Protein AF-A0A534AAG0-F1 (afdb_monomer_lite)

Sequence (99 aa):
MLVMALVCAAIMFFAASVKRVPEGQAYTYRRMDGHIRTLGAGMHFVLPLIERVAHKIRLLGNVVDVDVAGQDTTLHGQVYYQVLDAARADTIIDEVGML

Radius of gyration: 19.97 Å; chains: 1; bounding box: 43×23×67 Å

Foldseek 3Di:
DVVVVVVVVVVVQQVVQWDADAAQKKWWWAFPVRDIDIHHGGIDGHRVVGIDGPDIDGQADDKDWDWDDDPVDIDIDIDGDGNPDPVVCVVVVVPVVVD

Structure (mmCIF, N/CA/C/O backbone):
data_AF-A0A534AAG0-F1
#
_entry.id   AF-A0A534AAG0-F1
#
loop_
_atom_site.group_PDB
_atom_site.id
_atom_site.type_symbol
_atom_site.label_atom_id
_atom_site.label_alt_id
_atom_site.label_comp_id
_atom_site.label_asym_id
_atom_site.label_entity_id
_atom_site.label_seq_id
_atom_site.pdbx_PDB_ins_code
_atom_site.Cartn_x
_atom_site.Cartn_y
_atom_site.Cartn_z
_atom_site.occupancy
_atom_site.B_iso_or_equiv
_atom_site.auth_seq_id
_atom_site.auth_comp_id
_atom_site.auth_asym_id
_atom_site.auth_atom_id
_atom_site.pdbx_PDB_model_num
ATOM 1 N N . MET A 1 1 ? 15.885 11.297 -33.546 1.00 88.38 1 MET A N 1
ATOM 2 C CA . MET A 1 1 ? 14.997 11.820 -32.480 1.00 88.38 1 MET A CA 1
ATOM 3 C C . MET A 1 1 ? 14.043 10.762 -31.934 1.00 88.38 1 MET A C 1
ATOM 5 O O . MET A 1 1 ? 14.046 10.561 -30.730 1.00 88.38 1 MET A O 1
ATOM 9 N N . LEU A 1 2 ? 13.298 10.036 -3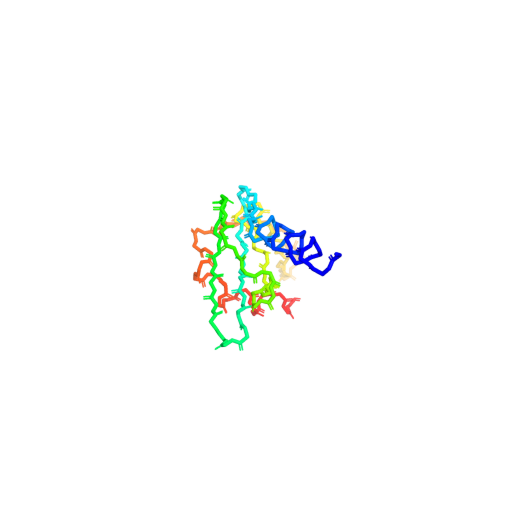2.778 1.00 92.69 2 LEU A N 1
ATOM 10 C CA . LEU A 1 2 ? 12.301 9.045 -32.333 1.00 92.69 2 LEU A CA 1
ATOM 11 C C . LEU A 1 2 ? 12.893 7.889 -31.501 1.00 92.69 2 LEU A C 1
ATOM 13 O O . LEU A 1 2 ? 12.367 7.564 -30.444 1.00 92.69 2 LEU A O 1
ATOM 17 N N . VAL A 1 3 ? 14.044 7.343 -31.912 1.00 94.06 3 VAL A N 1
ATOM 18 C CA . VAL A 1 3 ? 14.756 6.299 -31.145 1.00 94.06 3 VAL A CA 1
ATOM 19 C C . VAL A 1 3 ? 15.185 6.803 -29.762 1.00 94.06 3 VAL A C 1
ATOM 21 O O . VAL A 1 3 ? 14.981 6.117 -28.769 1.00 94.06 3 VAL A O 1
ATOM 24 N N . MET A 1 4 ? 15.713 8.030 -29.681 1.00 93.69 4 MET A N 1
ATOM 25 C CA . MET A 1 4 ? 16.113 8.644 -28.408 1.00 93.69 4 MET A CA 1
ATOM 26 C C . MET A 1 4 ? 14.909 8.815 -27.470 1.00 93.69 4 MET A C 1
ATOM 28 O O . MET A 1 4 ? 14.987 8.476 -26.293 1.00 93.69 4 MET A O 1
ATOM 32 N N . ALA A 1 5 ? 13.776 9.283 -28.004 1.00 93.06 5 ALA A N 1
ATOM 33 C CA . ALA A 1 5 ? 12.539 9.430 -27.241 1.00 93.06 5 ALA A CA 1
ATOM 34 C C . ALA A 1 5 ? 12.026 8.082 -26.706 1.00 93.06 5 ALA A C 1
ATOM 36 O O . ALA A 1 5 ? 11.626 7.997 -25.546 1.00 93.06 5 ALA A O 1
ATOM 37 N N . LEU A 1 6 ? 12.096 7.021 -27.518 1.00 94.00 6 LEU A N 1
ATOM 38 C CA . LEU A 1 6 ? 11.693 5.672 -27.115 1.00 94.00 6 LEU A CA 1
ATOM 39 C C . LEU A 1 6 ? 12.570 5.132 -25.974 1.00 94.00 6 LEU A C 1
ATOM 41 O O . LEU A 1 6 ? 12.054 4.576 -25.006 1.00 94.00 6 LEU A O 1
ATOM 45 N N . VAL A 1 7 ? 13.888 5.340 -26.059 1.00 94.25 7 VAL A N 1
ATOM 46 C CA . VAL A 1 7 ? 14.840 4.924 -25.017 1.00 94.25 7 VAL A CA 1
ATOM 47 C C . VAL A 1 7 ? 14.579 5.670 -23.708 1.00 94.25 7 VAL A C 1
ATOM 49 O O . VAL A 1 7 ? 14.484 5.039 -22.656 1.00 94.25 7 VAL A O 1
ATOM 52 N N . CYS A 1 8 ? 14.390 6.992 -23.754 1.00 93.62 8 CYS A N 1
ATOM 53 C CA . CYS A 1 8 ? 14.050 7.773 -22.562 1.00 93.62 8 CYS A CA 1
ATOM 54 C C . CYS A 1 8 ? 12.733 7.308 -21.924 1.00 93.62 8 CYS A C 1
ATOM 56 O O . CYS A 1 8 ? 12.671 7.149 -20.705 1.00 93.62 8 CYS A O 1
ATOM 58 N N . ALA A 1 9 ? 11.701 7.043 -22.731 1.00 91.06 9 ALA A N 1
ATOM 59 C CA . ALA A 1 9 ? 10.418 6.548 -22.238 1.00 91.06 9 ALA A CA 1
ATOM 60 C C . ALA A 1 9 ? 10.552 5.179 -21.550 1.00 91.06 9 ALA A C 1
ATOM 62 O O . ALA A 1 9 ? 10.004 4.985 -20.466 1.00 91.06 9 ALA A O 1
ATOM 63 N N . ALA A 1 10 ? 11.324 4.253 -22.128 1.00 90.50 10 ALA A N 1
ATOM 64 C CA . ALA A 1 10 ? 11.562 2.934 -21.542 1.00 90.50 10 ALA A CA 1
ATOM 65 C C . ALA A 1 10 ? 12.270 3.021 -20.179 1.00 90.50 10 ALA A C 1
ATOM 67 O O . ALA A 1 10 ? 11.861 2.353 -19.229 1.00 90.50 10 ALA A O 1
ATOM 68 N N . ILE A 1 11 ? 13.284 3.885 -20.052 1.00 91.19 11 ILE A N 1
ATOM 69 C CA . ILE A 1 11 ? 14.000 4.105 -18.784 1.00 91.19 11 ILE A CA 1
ATOM 70 C C . ILE A 1 11 ? 13.056 4.683 -17.727 1.00 91.19 11 ILE A C 1
ATOM 72 O O . ILE A 1 11 ? 13.030 4.208 -16.592 1.00 91.19 11 ILE A O 1
ATOM 76 N N . MET A 1 12 ? 12.252 5.679 -18.100 1.00 89.50 12 MET A N 1
ATOM 77 C CA . MET A 1 12 ? 11.293 6.306 -17.191 1.00 89.50 12 MET A CA 1
ATOM 78 C C . MET A 1 12 ? 10.237 5.301 -16.717 1.00 89.50 12 MET A C 1
ATOM 80 O O . MET A 1 12 ? 9.883 5.279 -15.539 1.00 89.50 12 MET A O 1
ATOM 84 N N . PHE A 1 13 ? 9.793 4.417 -17.612 1.00 88.31 13 PHE A N 1
ATOM 85 C CA . PHE A 1 13 ? 8.865 3.342 -17.289 1.00 88.31 13 PHE A CA 1
ATOM 86 C C . PHE A 1 13 ? 9.456 2.341 -16.294 1.00 88.31 13 PHE A C 1
ATOM 88 O O . PHE A 1 13 ? 8.807 1.975 -15.312 1.00 88.31 13 PHE A O 1
ATOM 95 N N . PHE A 1 14 ? 10.706 1.932 -16.511 1.00 87.44 14 PHE A N 1
ATOM 96 C CA . PHE A 1 14 ? 11.403 1.009 -15.620 1.00 87.44 14 PHE A CA 1
ATOM 97 C C . PHE A 1 14 ? 11.623 1.625 -14.234 1.00 87.44 14 PHE A C 1
ATOM 99 O O . PHE A 1 14 ? 11.352 0.985 -13.220 1.00 87.44 14 PHE A O 1
ATOM 106 N N . ALA A 1 15 ? 12.027 2.897 -14.187 1.00 85.81 15 ALA A N 1
ATOM 107 C CA . ALA A 1 15 ? 12.189 3.641 -12.942 1.00 85.81 15 ALA A CA 1
ATOM 108 C C . ALA A 1 15 ? 10.864 3.780 -12.173 1.00 85.81 15 ALA A C 1
ATOM 110 O O . ALA A 1 15 ? 10.836 3.600 -10.959 1.00 85.81 15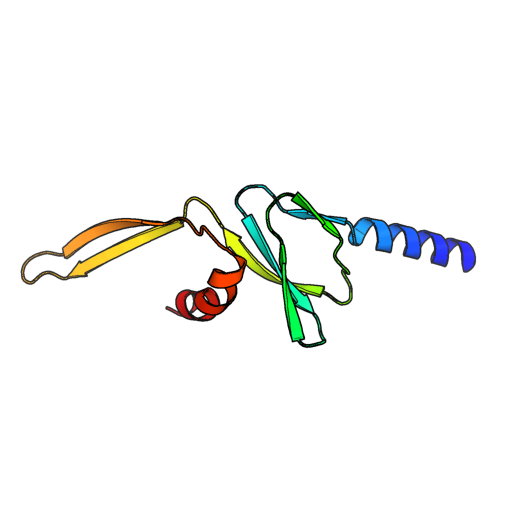 ALA A O 1
ATOM 111 N N . ALA A 1 16 ? 9.754 4.037 -12.871 1.00 84.00 16 ALA A N 1
ATOM 112 C CA . ALA A 1 16 ? 8.425 4.134 -12.267 1.00 84.00 16 ALA A CA 1
ATOM 113 C C . ALA A 1 16 ? 7.856 2.780 -11.803 1.00 84.00 16 ALA A C 1
ATOM 115 O O . ALA A 1 16 ? 6.936 2.754 -10.984 1.00 84.00 16 ALA A O 1
ATOM 116 N N . SER A 1 17 ? 8.387 1.667 -12.316 1.00 86.62 17 SER A N 1
ATOM 117 C CA . SER A 1 17 ? 7.923 0.323 -11.959 1.00 86.62 17 SER A CA 1
ATOM 118 C C . SER A 1 17 ? 8.472 -0.162 -10.617 1.00 86.62 17 SER A C 1
ATOM 120 O O . SER A 1 17 ? 7.883 -1.021 -9.962 1.00 86.62 17 SER A O 1
ATOM 122 N N . VAL A 1 18 ? 9.587 0.405 -10.159 1.00 87.12 18 VAL A N 1
ATOM 123 C CA . VAL A 1 18 ? 10.148 0.090 -8.845 1.00 87.12 18 VAL A CA 1
ATOM 124 C C . VAL A 1 18 ? 9.484 0.980 -7.798 1.00 87.12 18 VAL A C 1
ATOM 126 O O . VAL A 1 18 ? 9.744 2.179 -7.714 1.00 87.12 18 VAL A O 1
ATOM 129 N N . LYS A 1 19 ? 8.627 0.389 -6.962 1.00 84.00 19 LYS A N 1
ATOM 130 C CA . LYS A 1 19 ? 7.972 1.074 -5.843 1.00 84.00 19 LYS A CA 1
ATOM 131 C C . LYS A 1 19 ? 8.513 0.571 -4.519 1.00 84.00 19 LYS A C 1
ATOM 133 O O . LYS A 1 19 ? 8.526 -0.623 -4.234 1.00 84.00 19 LYS A O 1
ATOM 138 N N . ARG A 1 20 ? 8.894 1.515 -3.664 1.00 85.25 20 ARG A N 1
ATOM 139 C CA . ARG A 1 20 ? 9.248 1.239 -2.274 1.00 85.25 20 ARG A CA 1
ATOM 140 C C . ARG A 1 20 ? 8.022 1.425 -1.385 1.00 85.25 20 ARG A C 1
ATOM 142 O O . ARG A 1 20 ? 7.435 2.506 -1.372 1.00 85.25 20 ARG A O 1
ATOM 149 N N . VAL A 1 21 ? 7.653 0.381 -0.652 1.00 84.00 21 VAL A N 1
ATOM 150 C CA . VAL A 1 21 ? 6.627 0.423 0.394 1.00 84.00 21 VAL A CA 1
ATOM 151 C C . VAL A 1 21 ? 7.339 0.587 1.742 1.00 84.00 21 VAL A C 1
ATOM 153 O O . VAL A 1 21 ? 8.224 -0.216 2.053 1.00 84.00 21 VAL A O 1
ATOM 156 N N . PRO A 1 22 ? 7.025 1.639 2.518 1.00 82.62 22 PRO A N 1
ATOM 157 C CA . PRO A 1 22 ? 7.655 1.872 3.812 1.00 82.62 22 PRO A CA 1
ATOM 158 C C . PRO A 1 22 ? 7.277 0.792 4.834 1.00 82.62 22 PRO A C 1
ATOM 160 O O . PRO A 1 22 ? 6.199 0.200 4.768 1.00 82.62 22 PRO A O 1
ATOM 163 N N . GLU A 1 23 ? 8.172 0.552 5.792 1.00 77.75 23 GLU A N 1
ATOM 164 C CA . GLU A 1 23 ? 7.929 -0.385 6.891 1.00 77.75 23 GLU A CA 1
ATOM 165 C C . GLU A 1 23 ? 6.732 0.053 7.746 1.00 77.75 23 GLU A C 1
ATOM 167 O O . GLU A 1 23 ? 6.512 1.240 7.982 1.00 77.75 23 GLU A O 1
ATOM 172 N N . GLY A 1 24 ? 5.911 -0.918 8.156 1.00 76.62 24 GLY A N 1
ATOM 173 C CA . GLY A 1 24 ? 4.676 -0.673 8.903 1.00 76.62 24 GLY A CA 1
ATOM 174 C C . GLY A 1 24 ? 3.480 -0.196 8.071 1.00 76.62 24 GLY A C 1
ATOM 175 O O . GLY A 1 24 ? 2.441 0.144 8.638 1.00 76.62 24 GLY A O 1
ATOM 176 N N . GLN A 1 25 ? 3.585 -0.197 6.739 1.00 78.56 25 GLN A N 1
ATOM 177 C CA . GLN A 1 25 ? 2.461 0.015 5.826 1.00 78.56 25 GLN A CA 1
ATOM 178 C C . GLN A 1 25 ? 2.348 -1.139 4.826 1.00 78.56 25 GLN A C 1
ATOM 180 O O . GLN A 1 25 ? 3.346 -1.736 4.426 1.00 78.56 25 GLN A O 1
ATOM 185 N N . ALA A 1 26 ? 1.122 -1.431 4.405 1.00 82.62 26 ALA A N 1
ATOM 186 C CA . ALA A 1 26 ? 0.816 -2.352 3.323 1.00 82.62 26 ALA A CA 1
ATOM 187 C C . ALA A 1 26 ? -0.016 -1.623 2.267 1.00 82.62 26 ALA A C 1
ATOM 189 O O . ALA A 1 26 ? -0.977 -0.926 2.597 1.00 82.62 26 ALA A O 1
ATOM 190 N N . TYR A 1 27 ? 0.378 -1.733 1.000 1.00 83.69 27 TYR A N 1
ATOM 191 C CA . TYR A 1 27 ? -0.323 -1.103 -0.117 1.00 83.69 27 TYR A CA 1
ATOM 192 C C . TYR A 1 27 ? -1.036 -2.166 -0.931 1.00 83.69 27 TYR A C 1
ATOM 194 O O . TYR A 1 27 ? -0.410 -3.083 -1.461 1.00 83.69 27 TYR A O 1
ATOM 202 N N . THR A 1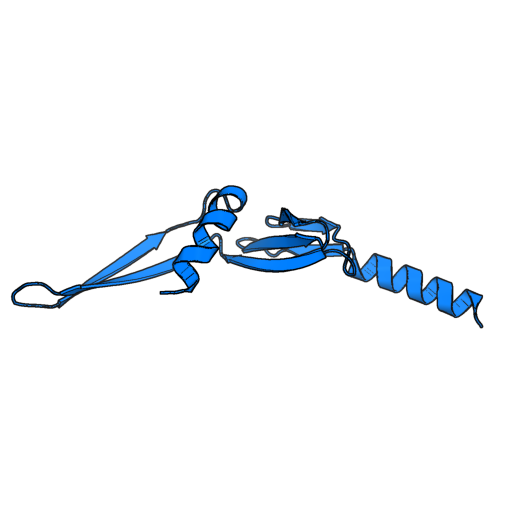 28 ? -2.338 -2.000 -1.079 1.00 82.50 28 THR A N 1
ATOM 203 C CA . THR A 1 28 ? -3.148 -2.830 -1.955 1.00 82.50 28 THR A CA 1
ATOM 204 C C . THR A 1 28 ? -3.153 -2.211 -3.340 1.00 82.50 28 THR A C 1
ATOM 206 O O . THR A 1 28 ? -3.513 -1.046 -3.518 1.00 82.50 28 THR A O 1
ATOM 209 N N . TYR A 1 29 ? -2.756 -2.993 -4.337 1.00 83.81 29 TYR A N 1
ATOM 210 C CA . TYR A 1 29 ? -2.845 -2.621 -5.740 1.00 83.81 29 TYR A CA 1
ATOM 211 C C . TYR A 1 29 ? -3.954 -3.422 -6.413 1.00 83.81 29 TYR A C 1
ATOM 213 O O . TYR A 1 29 ? -4.012 -4.646 -6.292 1.00 83.81 29 TYR A O 1
ATOM 221 N N . ARG A 1 30 ? -4.807 -2.721 -7.159 1.00 83.50 30 ARG A N 1
ATOM 222 C CA . ARG A 1 30 ? -5.853 -3.306 -7.998 1.00 83.50 30 ARG A CA 1
ATOM 223 C C . ARG A 1 30 ? -5.480 -3.126 -9.464 1.00 83.50 30 ARG A C 1
ATOM 225 O O . ARG A 1 30 ? -5.143 -2.020 -9.900 1.00 83.50 30 ARG A O 1
ATOM 232 N N . ARG A 1 31 ? -5.533 -4.218 -10.218 1.00 85.44 31 ARG A N 1
ATOM 233 C CA . ARG A 1 31 ? -5.368 -4.234 -11.674 1.00 85.44 31 ARG A CA 1
ATOM 234 C C . ARG A 1 31 ? -6.696 -3.980 -12.376 1.00 85.44 31 ARG A C 1
ATOM 236 O O . ARG A 1 31 ? -7.763 -4.232 -11.821 1.00 85.44 31 ARG A O 1
ATOM 243 N N . MET A 1 32 ? -6.625 -3.516 -13.623 1.00 77.50 32 MET A N 1
ATOM 244 C CA . MET A 1 32 ? -7.812 -3.368 -14.478 1.00 77.50 32 MET A CA 1
ATOM 245 C C . MET A 1 32 ? -8.519 -4.702 -14.778 1.00 77.50 32 MET A C 1
ATOM 247 O O . MET A 1 32 ? -9.710 -4.687 -15.061 1.00 77.50 32 MET A O 1
ATOM 251 N N . ASP A 1 33 ? -7.820 -5.839 -14.680 1.00 76.75 33 ASP A N 1
ATOM 252 C CA . ASP A 1 33 ? -8.401 -7.186 -14.822 1.00 76.75 33 ASP A CA 1
ATOM 253 C C . ASP A 1 33 ? -9.167 -7.666 -13.567 1.00 76.75 33 ASP A C 1
ATOM 255 O O . ASP A 1 33 ? -9.678 -8.782 -13.545 1.00 76.75 33 ASP A O 1
ATOM 259 N N . GLY A 1 34 ? -9.245 -6.834 -12.520 1.00 74.50 34 GLY A N 1
ATOM 260 C CA . GLY A 1 34 ? -9.890 -7.162 -11.249 1.00 74.50 34 GLY A CA 1
ATOM 261 C C . GLY A 1 34 ? -8.993 -7.892 -10.247 1.00 74.50 34 GLY A C 1
ATOM 262 O O . GLY A 1 34 ? -9.422 -8.120 -9.118 1.00 74.50 34 GLY A O 1
ATOM 263 N N . HIS A 1 35 ? -7.750 -8.225 -10.595 1.00 77.94 35 HIS A N 1
ATOM 264 C CA . HIS A 1 35 ? -6.824 -8.878 -9.679 1.00 77.94 35 HIS A CA 1
ATOM 265 C C . HIS A 1 35 ? -6.329 -7.892 -8.616 1.00 77.94 35 HIS A C 1
ATOM 267 O O . HIS A 1 35 ? -5.851 -6.790 -8.917 1.00 77.94 35 HIS A O 1
ATOM 273 N N . ILE A 1 36 ? -6.434 -8.307 -7.357 1.00 79.25 36 ILE A N 1
ATOM 274 C CA . ILE A 1 36 ? -6.030 -7.526 -6.191 1.00 79.25 36 ILE A CA 1
ATOM 275 C C . ILE A 1 36 ? -4.803 -8.199 -5.588 1.00 79.25 36 ILE A C 1
ATOM 277 O O . ILE A 1 36 ? -4.795 -9.406 -5.354 1.00 79.25 36 ILE A O 1
ATOM 281 N N . ARG A 1 37 ? -3.747 -7.419 -5.358 1.00 79.94 37 ARG A N 1
ATOM 282 C CA . ARG A 1 37 ? -2.532 -7.876 -4.677 1.00 79.94 37 ARG A CA 1
ATOM 283 C C . ARG A 1 37 ? -2.153 -6.897 -3.578 1.00 79.94 37 ARG A C 1
ATOM 285 O O . ARG A 1 37 ? -2.028 -5.696 -3.824 1.00 79.94 37 ARG A O 1
ATOM 292 N N . THR A 1 38 ? -1.902 -7.418 -2.387 1.00 80.94 38 THR A N 1
ATOM 293 C CA . THR A 1 38 ? -1.423 -6.628 -1.252 1.00 80.94 38 THR A CA 1
ATOM 294 C C . THR A 1 38 ? 0.090 -6.751 -1.153 1.00 80.94 38 THR A C 1
ATOM 296 O O . THR A 1 38 ? 0.640 -7.850 -1.112 1.00 80.94 38 THR A O 1
ATOM 299 N N . LEU A 1 39 ? 0.779 -5.614 -1.146 1.00 83.06 39 LEU A N 1
ATOM 300 C CA . LEU A 1 39 ? 2.229 -5.530 -1.029 1.00 83.06 39 LEU A CA 1
ATOM 301 C C . LEU A 1 39 ? 2.586 -5.007 0.356 1.00 83.06 39 LEU A C 1
ATOM 303 O O . LEU A 1 39 ? 2.239 -3.879 0.707 1.00 83.06 39 LEU A O 1
ATOM 307 N N . GLY A 1 40 ? 3.274 -5.838 1.136 1.00 81.19 40 GLY A N 1
ATOM 308 C CA . GLY A 1 40 ? 3.824 -5.447 2.432 1.00 81.19 40 GLY A CA 1
ATOM 309 C C . GLY A 1 40 ? 5.042 -4.531 2.301 1.00 81.19 40 GLY A C 1
ATOM 310 O O . GLY A 1 40 ? 5.435 -4.135 1.203 1.00 81.19 40 GLY A O 1
ATOM 311 N N . ALA A 1 41 ? 5.671 -4.224 3.430 1.00 82.06 41 ALA A N 1
ATOM 312 C CA . ALA A 1 41 ? 6.899 -3.440 3.472 1.00 82.06 41 ALA A CA 1
ATOM 313 C C . ALA A 1 41 ? 8.006 -4.034 2.581 1.00 82.06 41 ALA A C 1
ATOM 315 O O . ALA A 1 41 ? 8.174 -5.252 2.518 1.00 82.06 41 ALA A O 1
ATOM 316 N N . GLY A 1 42 ? 8.764 -3.175 1.895 1.00 84.94 42 GLY A N 1
ATOM 317 C CA . GLY A 1 42 ? 9.888 -3.589 1.052 1.00 84.94 42 GLY A CA 1
ATOM 318 C C . GLY A 1 42 ? 9.911 -2.942 -0.332 1.00 84.94 42 GLY A C 1
ATOM 319 O O . GLY A 1 42 ? 9.175 -2.000 -0.630 1.00 84.94 42 GLY A O 1
ATOM 320 N N . MET A 1 43 ? 10.806 -3.436 -1.187 1.00 85.00 43 MET A N 1
ATOM 321 C CA . MET A 1 43 ? 10.880 -3.036 -2.593 1.00 85.00 43 MET A CA 1
ATOM 322 C C . MET A 1 43 ? 10.046 -3.991 -3.433 1.00 85.00 43 MET A C 1
ATOM 324 O O . MET A 1 43 ? 10.306 -5.190 -3.449 1.00 85.00 43 MET A O 1
ATOM 328 N N . HIS A 1 44 ? 9.070 -3.448 -4.152 1.00 86.38 44 HIS A N 1
ATOM 329 C CA . HIS A 1 44 ? 8.176 -4.223 -4.996 1.00 86.38 44 HIS A CA 1
ATOM 330 C C . HIS A 1 44 ? 8.183 -3.694 -6.419 1.00 86.38 44 HIS A C 1
ATOM 332 O O . HIS A 1 44 ? 8.268 -2.489 -6.661 1.00 86.38 44 HIS A O 1
ATOM 338 N N . PHE A 1 45 ? 8.048 -4.618 -7.364 1.00 84.12 45 PHE A N 1
ATOM 339 C CA . PHE A 1 45 ? 7.816 -4.275 -8.756 1.00 84.12 45 PHE A CA 1
ATOM 340 C C . PHE A 1 45 ? 6.311 -4.148 -8.998 1.00 84.12 45 PHE A C 1
ATOM 342 O O . PHE A 1 45 ? 5.536 -5.076 -8.717 1.00 84.12 45 PHE A O 1
ATOM 349 N N . VAL A 1 46 ? 5.896 -2.988 -9.490 1.00 86.25 46 VAL A N 1
ATOM 350 C CA . VAL A 1 46 ? 4.515 -2.695 -9.872 1.00 86.25 46 VAL A CA 1
ATOM 351 C C . VAL A 1 46 ? 4.478 -2.119 -11.274 1.00 86.25 46 VAL A C 1
ATOM 353 O O . VAL A 1 46 ? 5.426 -1.490 -11.723 1.00 86.25 46 VAL A O 1
ATOM 356 N N . LEU A 1 47 ? 3.380 -2.337 -11.982 1.00 86.31 47 LEU A N 1
ATOM 357 C CA . LEU A 1 47 ? 3.189 -1.839 -13.339 1.00 86.31 47 LEU A CA 1
ATOM 358 C C . LEU A 1 47 ? 2.372 -0.543 -13.283 1.00 86.31 47 LEU A C 1
ATOM 360 O O . LEU A 1 47 ? 1.147 -0.622 -13.202 1.00 86.31 47 LEU A O 1
ATOM 364 N N . PRO A 1 48 ? 2.995 0.649 -13.360 1.00 79.75 48 PRO A N 1
ATOM 365 C CA . PRO A 1 48 ? 2.333 1.923 -13.057 1.00 79.75 48 PRO A CA 1
ATOM 366 C C . PRO A 1 48 ? 1.160 2.275 -13.988 1.00 79.75 48 PRO A C 1
ATOM 368 O O . PRO A 1 48 ? 0.335 3.111 -13.633 1.00 79.75 48 PRO A O 1
ATOM 371 N N . LEU A 1 49 ? 1.062 1.651 -15.166 1.00 81.44 49 LEU A N 1
ATOM 372 C CA . LEU A 1 49 ? -0.057 1.849 -16.098 1.00 81.44 49 LEU A CA 1
ATOM 373 C C . LEU A 1 49 ? -1.245 0.911 -15.853 1.00 81.44 49 LEU A C 1
ATOM 375 O O . LEU A 1 49 ? -2.367 1.255 -16.211 1.00 81.44 49 LEU A O 1
ATOM 379 N N . ILE A 1 50 ? -1.004 -0.271 -15.282 1.00 82.00 50 ILE A N 1
ATOM 380 C CA . ILE A 1 50 ? -2.004 -1.348 -15.169 1.00 82.00 50 ILE A CA 1
ATOM 381 C C . ILE A 1 50 ? -2.498 -1.476 -13.725 1.00 82.00 50 ILE A C 1
ATOM 383 O O . ILE A 1 50 ? -3.661 -1.796 -13.484 1.00 82.00 50 ILE A O 1
ATOM 387 N N . GLU A 1 51 ? -1.614 -1.221 -12.763 1.00 84.00 51 GLU A N 1
ATOM 388 C CA . GLU A 1 51 ? -1.865 -1.339 -11.333 1.00 84.00 51 GLU A CA 1
ATOM 389 C C . GLU A 1 51 ? -2.104 0.042 -10.727 1.00 84.00 51 GLU A C 1
ATOM 391 O O . GLU A 1 51 ? -1.230 0.911 -10.743 1.00 84.00 51 GLU A O 1
ATOM 396 N N . ARG A 1 52 ? -3.285 0.241 -10.139 1.00 79.38 52 ARG A N 1
ATOM 397 C CA . ARG A 1 52 ? -3.595 1.428 -9.336 1.00 79.38 52 ARG A CA 1
ATOM 398 C C . ARG A 1 52 ? -3.531 1.081 -7.856 1.00 79.38 52 ARG A C 1
ATOM 400 O O . ARG A 1 52 ? -3.931 -0.008 -7.453 1.00 79.38 52 ARG A O 1
ATOM 407 N N . VAL A 1 53 ? -3.036 2.017 -7.047 1.00 80.00 53 VAL A N 1
ATOM 408 C CA . VAL A 1 53 ? -3.105 1.906 -5.582 1.00 80.00 53 VAL A CA 1
ATOM 409 C C . VAL A 1 53 ? -4.577 2.013 -5.198 1.00 80.00 53 VAL A C 1
ATOM 411 O O . VAL A 1 53 ? -5.177 3.060 -5.431 1.00 80.00 53 VAL A O 1
ATOM 414 N N . ALA A 1 54 ? -5.146 0.935 -4.667 1.00 79.50 54 ALA A N 1
ATOM 415 C CA . ALA A 1 54 ? -6.497 0.932 -4.127 1.00 79.50 54 ALA A CA 1
ATOM 416 C C . ALA A 1 54 ? -6.453 1.503 -2.711 1.00 79.50 54 ALA A C 1
ATOM 418 O O . ALA A 1 54 ? -6.926 2.612 -2.486 1.00 79.50 54 ALA A O 1
ATOM 419 N N . HIS A 1 55 ? -5.747 0.808 -1.813 1.00 73.12 55 HIS A N 1
ATOM 420 C CA . HIS A 1 55 ? -5.724 1.128 -0.389 1.00 73.12 55 HIS A CA 1
ATOM 421 C C . HIS A 1 55 ? -4.313 1.186 0.177 1.00 73.12 55 HIS A C 1
ATOM 423 O O . HIS A 1 55 ? -3.374 0.556 -0.316 1.00 73.12 55 HIS A O 1
ATOM 429 N N . LYS A 1 56 ? -4.171 1.970 1.243 1.00 78.62 56 LYS A N 1
ATOM 430 C CA . LYS A 1 56 ? -2.955 2.055 2.050 1.00 78.62 56 LYS A CA 1
ATOM 431 C C . LYS A 1 56 ? -3.330 1.747 3.490 1.00 78.62 56 LYS A C 1
ATOM 433 O O . LYS A 1 56 ? -3.973 2.562 4.143 1.00 78.62 56 LYS A O 1
ATOM 438 N N . ILE A 1 57 ? -2.913 0.589 3.976 1.00 74.62 57 ILE A N 1
ATOM 439 C CA . ILE A 1 57 ? -3.224 0.108 5.318 1.00 74.62 57 ILE A CA 1
ATOM 440 C C . ILE A 1 57 ? -2.002 0.353 6.199 1.00 74.62 57 ILE A C 1
ATOM 442 O O . ILE A 1 57 ? -0.887 -0.056 5.862 1.00 74.62 57 ILE A O 1
ATOM 446 N N . ARG A 1 58 ? -2.189 1.026 7.337 1.00 75.69 58 ARG A N 1
ATOM 447 C CA . ARG A 1 58 ? -1.163 1.086 8.383 1.00 75.69 58 ARG A CA 1
ATOM 448 C C . ARG A 1 58 ? -1.232 -0.203 9.189 1.00 75.69 58 ARG A C 1
ATOM 450 O O . ARG A 1 58 ? -2.267 -0.537 9.755 1.00 75.69 58 ARG A O 1
ATOM 457 N N . LEU A 1 59 ? -0.126 -0.938 9.210 1.00 72.06 59 LEU A N 1
ATOM 458 C CA . LEU A 1 59 ? -0.016 -2.186 9.959 1.00 72.06 59 LEU A CA 1
ATOM 459 C C . LEU A 1 59 ? 0.117 -1.910 11.458 1.00 72.06 59 LEU A C 1
ATOM 461 O O . LEU A 1 59 ? -0.361 -2.709 12.251 1.00 72.06 59 LEU A O 1
ATOM 465 N N . LEU A 1 60 ? 0.738 -0.786 11.838 1.00 70.25 60 LEU A N 1
ATOM 466 C CA . LEU A 1 60 ? 0.985 -0.387 13.226 1.00 70.25 60 LEU A CA 1
ATOM 467 C C . LEU A 1 60 ? 0.269 0.915 13.593 1.00 70.25 60 LEU A C 1
ATOM 469 O O . LEU A 1 60 ? 0.079 1.789 12.748 1.00 70.25 60 LEU A O 1
ATOM 473 N N . GLY A 1 61 ? -0.014 1.062 14.890 1.00 64.56 61 GLY A N 1
ATOM 474 C CA . GLY A 1 61 ? -0.431 2.331 15.489 1.00 64.56 61 GLY A CA 1
ATOM 475 C C . GLY A 1 61 ? -1.878 2.720 15.210 1.00 64.56 61 GLY A C 1
ATOM 476 O O . GLY A 1 61 ? -2.184 3.910 15.224 1.00 64.56 61 GLY A O 1
ATOM 477 N N . ASN A 1 62 ? -2.756 1.751 14.940 1.00 70.62 62 ASN A N 1
ATOM 478 C CA . ASN A 1 62 ? -4.178 2.035 14.817 1.00 70.62 62 ASN A CA 1
ATOM 479 C C . ASN A 1 62 ? -4.791 2.126 16.218 1.00 70.62 62 ASN A C 1
ATOM 481 O O . ASN A 1 62 ? -4.678 1.199 17.026 1.00 70.62 62 ASN A O 1
ATOM 485 N N . VAL A 1 63 ? -5.412 3.270 16.489 1.00 73.44 63 VAL A N 1
ATOM 486 C CA . VAL A 1 63 ? -6.124 3.569 17.730 1.00 73.44 63 VAL A CA 1
ATOM 487 C C . VAL A 1 63 ? -7.553 3.884 17.336 1.00 73.44 63 VAL A C 1
ATOM 489 O O . VAL A 1 63 ? -7.772 4.693 16.435 1.00 73.44 63 VAL A O 1
ATOM 492 N N . VAL A 1 64 ? -8.507 3.216 17.969 1.00 77.31 64 VAL A N 1
ATOM 493 C CA . VAL A 1 64 ? -9.922 3.569 17.869 1.00 77.31 64 VAL A CA 1
ATOM 494 C C . VAL A 1 64 ? -10.367 4.034 19.243 1.00 77.31 64 VAL A C 1
ATOM 496 O O . VAL A 1 64 ? -10.234 3.301 20.228 1.00 77.31 64 VAL A O 1
ATOM 499 N N . ASP A 1 65 ? -10.856 5.268 19.290 1.00 78.69 65 ASP A N 1
ATOM 500 C CA . ASP A 1 65 ? -11.554 5.803 20.448 1.00 78.69 65 ASP A CA 1
ATOM 501 C C . ASP A 1 65 ? -12.950 5.178 20.491 1.00 78.69 65 ASP A C 1
ATOM 503 O O . ASP A 1 65 ? -13.677 5.159 19.495 1.00 78.69 65 ASP A O 1
ATOM 507 N N . VAL A 1 66 ? -13.302 4.609 21.638 1.00 75.81 66 VAL A N 1
ATOM 508 C CA . VAL A 1 66 ? -14.607 4.004 21.879 1.00 75.81 66 VAL A CA 1
ATOM 509 C C . VAL A 1 66 ? -15.260 4.760 23.020 1.00 75.81 66 VAL A C 1
ATOM 511 O O . VAL A 1 66 ? -14.826 4.669 24.171 1.00 75.81 66 VAL A O 1
ATOM 514 N N . ASP A 1 67 ? -16.333 5.465 22.685 1.00 77.44 67 ASP A N 1
ATOM 515 C CA . ASP A 1 67 ? -17.184 6.139 23.652 1.00 77.44 67 ASP A CA 1
ATOM 516 C C . ASP A 1 67 ? -18.420 5.278 23.901 1.00 77.44 67 ASP A C 1
ATOM 518 O O . ASP A 1 67 ? -19.265 5.091 23.022 1.00 77.44 67 ASP A O 1
ATOM 522 N N . VAL A 1 68 ? -18.529 4.728 25.110 1.00 75.19 68 VAL A N 1
ATOM 523 C CA . VAL A 1 68 ? -19.698 3.946 25.516 1.00 75.19 68 VAL A CA 1
ATOM 524 C C . VAL A 1 68 ? -20.585 4.821 26.388 1.00 75.19 68 VAL A C 1
ATOM 526 O O . VAL A 1 68 ? -20.213 5.201 27.501 1.00 75.19 68 VAL A O 1
ATOM 529 N N . ALA A 1 69 ? -21.780 5.136 25.888 1.00 74.56 69 ALA A N 1
ATOM 530 C CA . ALA A 1 69 ? -22.804 5.812 26.672 1.00 74.56 69 ALA A CA 1
ATOM 531 C C . ALA A 1 69 ? -23.347 4.849 27.741 1.00 74.56 69 ALA A C 1
ATOM 533 O O . ALA A 1 69 ? -24.105 3.926 27.438 1.00 74.56 69 ALA A O 1
ATOM 534 N N . GLY A 1 70 ? -22.918 5.037 28.990 1.00 74.31 70 GLY A N 1
ATOM 535 C CA . GLY A 1 70 ? -23.499 4.376 30.152 1.00 74.31 70 GLY A CA 1
ATOM 536 C C . GLY A 1 70 ? -24.772 5.083 30.621 1.00 74.31 70 GLY A C 1
ATOM 537 O O . GLY A 1 70 ? -25.088 6.185 30.182 1.00 74.31 70 GLY A O 1
ATOM 538 N N . GLN A 1 71 ? -25.495 4.445 31.543 1.00 73.94 71 GLN A N 1
ATOM 539 C CA . GLN A 1 71 ? -26.775 4.951 32.049 1.00 73.94 71 GLN A CA 1
ATOM 540 C C . GLN A 1 71 ? -26.644 6.289 32.807 1.00 73.94 71 GLN A C 1
ATOM 542 O O . GLN A 1 71 ? -27.557 7.103 32.721 1.00 73.94 71 GLN A O 1
ATOM 547 N N . ASP A 1 72 ? -25.499 6.535 33.463 1.00 73.81 72 ASP A N 1
ATOM 548 C CA . ASP A 1 72 ? -25.241 7.757 34.251 1.00 73.81 72 ASP A CA 1
ATOM 549 C C . ASP A 1 72 ? -23.967 8.528 33.842 1.00 73.81 72 ASP A C 1
ATOM 551 O O . ASP A 1 72 ? -23.782 9.673 34.249 1.00 73.81 72 ASP A O 1
ATOM 555 N N . THR A 1 73 ? -23.068 7.938 33.045 1.00 68.25 73 THR A N 1
ATOM 556 C CA . THR A 1 73 ? -21.865 8.629 32.548 1.00 68.25 73 THR A CA 1
ATOM 557 C C . THR A 1 73 ? -21.354 8.021 31.243 1.00 68.25 73 THR A C 1
ATOM 559 O O . THR A 1 73 ? -21.569 6.835 30.974 1.00 68.25 73 THR A O 1
ATOM 562 N N . THR A 1 74 ? -20.657 8.818 30.433 1.00 74.12 74 THR A N 1
ATOM 563 C CA . THR A 1 74 ? -19.941 8.347 29.241 1.00 74.12 74 THR A CA 1
ATOM 564 C C . THR A 1 74 ? -18.583 7.785 29.650 1.00 74.12 74 THR A C 1
ATOM 566 O O . THR A 1 74 ? -17.770 8.465 30.276 1.00 74.12 74 THR A O 1
ATOM 569 N N . LEU A 1 75 ? -18.335 6.520 29.315 1.00 75.69 75 LEU A N 1
ATOM 570 C CA . LEU A 1 75 ? -17.044 5.871 29.510 1.00 75.69 75 LEU A CA 1
ATOM 571 C C . LEU A 1 75 ? -16.213 6.043 28.240 1.00 75.69 75 LEU A C 1
ATOM 573 O O . LEU A 1 75 ? -16.619 5.588 27.172 1.00 75.69 75 LEU A O 1
ATOM 577 N N . HIS A 1 76 ? -15.052 6.677 28.384 1.00 78.94 76 HIS A N 1
ATOM 578 C CA . HIS A 1 76 ? -14.074 6.847 27.313 1.00 78.94 76 HIS A CA 1
ATOM 579 C C . HIS A 1 76 ? -13.012 5.749 27.410 1.00 78.94 76 HIS A C 1
ATOM 581 O O . HIS A 1 76 ? -12.396 5.567 28.465 1.00 78.94 76 HIS A O 1
ATOM 587 N N . GLY A 1 77 ? -12.786 5.021 26.319 1.00 76.25 77 GLY A N 1
ATOM 588 C CA . GLY A 1 77 ? -11.749 3.999 26.218 1.00 76.25 77 GLY A CA 1
ATOM 589 C C . GLY A 1 77 ? -10.999 4.086 24.894 1.00 76.25 77 GLY A C 1
ATOM 590 O O . GLY A 1 77 ? -11.560 4.470 23.876 1.00 76.25 77 GLY A O 1
ATOM 591 N N . GLN A 1 78 ? -9.724 3.699 24.900 1.00 78.25 78 GLN A N 1
ATOM 592 C CA . GLN A 1 78 ? -8.914 3.571 23.687 1.00 78.25 78 GLN A CA 1
ATOM 593 C C . GLN A 1 78 ? -8.593 2.103 23.430 1.00 78.25 78 GLN A C 1
ATOM 595 O O . GLN A 1 78 ? -8.074 1.413 24.310 1.00 78.25 78 GLN A O 1
ATOM 600 N N . VAL A 1 79 ? -8.881 1.628 22.217 1.00 78.75 79 VAL A N 1
ATOM 601 C CA . VAL A 1 79 ? -8.544 0.272 21.771 1.00 78.75 79 VAL A CA 1
ATOM 602 C C . VAL A 1 79 ? -7.392 0.343 20.776 1.00 78.75 79 VAL A C 1
ATOM 604 O O . VAL A 1 79 ? -7.514 0.913 19.690 1.00 78.75 79 VAL A O 1
ATOM 607 N N . TYR A 1 80 ? -6.269 -0.275 21.143 1.00 77.62 80 TYR A N 1
ATOM 608 C CA . TYR A 1 80 ? -5.113 -0.445 20.267 1.00 77.62 80 TYR A CA 1
ATOM 609 C C . TYR A 1 80 ? -5.222 -1.771 19.525 1.00 77.62 80 TYR A C 1
ATOM 611 O O . TYR A 1 80 ? -5.349 -2.826 20.148 1.00 77.62 80 TYR A O 1
ATOM 619 N N . TYR A 1 81 ? -5.127 -1.733 18.199 1.00 78.00 81 TYR A N 1
ATOM 620 C CA . TYR A 1 81 ? -5.082 -2.941 17.381 1.00 78.00 81 TYR A CA 1
ATOM 621 C C . TYR A 1 81 ? -3.993 -2.850 16.315 1.00 78.00 81 TYR A C 1
ATOM 623 O O . TYR A 1 81 ? -3.601 -1.777 15.851 1.00 78.00 81 TYR A O 1
ATOM 631 N N . GLN A 1 82 ? -3.491 -4.017 15.927 1.00 72.75 82 GLN A N 1
ATOM 632 C CA . GLN A 1 82 ? -2.463 -4.164 14.910 1.00 72.75 82 GLN A CA 1
ATOM 633 C C . GLN A 1 82 ? -2.972 -5.115 13.834 1.00 72.75 82 GLN A C 1
ATOM 635 O O . GLN A 1 82 ? -3.510 -6.180 14.138 1.00 72.75 82 GLN A O 1
ATOM 640 N N . VAL A 1 83 ? -2.791 -4.743 12.568 1.00 72.62 83 VAL A N 1
ATOM 641 C CA . VAL A 1 83 ? -3.142 -5.625 11.454 1.00 72.62 83 VAL A CA 1
ATOM 642 C C . VAL A 1 83 ? -1.996 -6.616 11.268 1.00 72.62 83 VAL A C 1
ATOM 644 O O . VAL A 1 83 ? -0.919 -6.241 10.812 1.00 72.62 83 VAL A O 1
ATOM 647 N N . LEU A 1 84 ? -2.223 -7.874 11.653 1.00 69.25 84 LEU A N 1
ATOM 648 C CA . LEU A 1 84 ? -1.235 -8.954 11.524 1.00 69.25 84 LEU A CA 1
ATOM 649 C C . LEU A 1 84 ? -1.138 -9.489 10.089 1.00 69.25 84 LEU A C 1
ATOM 651 O O . LEU A 1 84 ? -0.062 -9.884 9.650 1.00 69.25 84 LEU A O 1
ATOM 655 N N . ASP A 1 85 ? -2.252 -9.473 9.353 1.00 69.25 85 ASP A N 1
ATOM 656 C CA . ASP A 1 85 ? -2.327 -9.940 7.970 1.00 69.25 85 ASP A CA 1
ATOM 657 C C . ASP A 1 85 ? -3.101 -8.932 7.113 1.00 69.25 85 ASP A C 1
ATOM 659 O O . ASP A 1 85 ? -4.332 -8.862 7.144 1.00 69.25 85 ASP A O 1
ATOM 663 N N . ALA A 1 86 ? -2.363 -8.133 6.340 1.00 66.00 86 ALA A N 1
ATOM 664 C CA . ALA A 1 86 ? -2.956 -7.141 5.451 1.00 66.00 86 ALA A CA 1
ATOM 665 C C . ALA A 1 86 ? -3.693 -7.757 4.257 1.00 66.00 86 ALA A C 1
ATOM 667 O O . ALA A 1 86 ? -4.594 -7.113 3.730 1.00 66.00 86 ALA A O 1
ATOM 668 N N . ALA A 1 87 ? -3.344 -8.977 3.830 1.00 63.88 87 ALA A N 1
ATOM 669 C CA . ALA A 1 87 ? -4.012 -9.618 2.699 1.00 63.88 87 ALA A CA 1
ATOM 670 C C . ALA A 1 87 ? -5.444 -10.028 3.067 1.00 63.88 87 ALA A C 1
ATOM 672 O O . ALA A 1 87 ? -6.354 -9.881 2.258 1.00 63.88 87 ALA A O 1
ATOM 673 N N . ARG A 1 88 ? -5.659 -10.485 4.307 1.00 62.50 88 ARG A N 1
ATOM 674 C CA . ARG A 1 88 ? -7.007 -10.755 4.835 1.00 62.50 88 ARG A CA 1
ATOM 675 C C . ARG A 1 88 ? -7.763 -9.488 5.220 1.00 62.50 88 ARG A C 1
ATOM 677 O O . ARG A 1 88 ? -8.977 -9.436 5.053 1.00 62.50 88 ARG A O 1
ATOM 684 N N . ALA A 1 89 ? -7.063 -8.483 5.743 1.00 59.62 89 ALA A N 1
ATOM 685 C CA . ALA A 1 89 ? -7.699 -7.247 6.189 1.00 59.62 89 ALA A CA 1
ATOM 686 C C . ALA A 1 89 ? -8.230 -6.391 5.030 1.00 59.62 89 ALA A C 1
ATOM 688 O O . ALA A 1 89 ? -9.195 -5.660 5.224 1.00 59.62 89 ALA A O 1
ATOM 689 N N . ASP A 1 90 ? -7.654 -6.504 3.830 1.00 60.22 90 ASP A N 1
ATOM 690 C CA . ASP A 1 90 ? -8.070 -5.720 2.660 1.00 60.22 90 ASP A CA 1
ATOM 691 C C . ASP A 1 90 ? -9.557 -5.897 2.314 1.00 60.22 90 ASP A C 1
ATOM 693 O O . ASP A 1 90 ? -10.235 -4.930 1.989 1.00 60.22 90 ASP A O 1
ATOM 697 N N . THR A 1 91 ? -10.096 -7.112 2.470 1.00 59.12 91 THR A N 1
ATOM 698 C CA . THR A 1 91 ? -11.520 -7.396 2.216 1.00 59.12 91 THR A CA 1
ATOM 699 C C . THR A 1 91 ? -12.453 -6.763 3.254 1.00 59.12 91 THR A C 1
ATOM 701 O O . THR A 1 91 ? -13.598 -6.471 2.935 1.00 59.12 91 THR A O 1
ATOM 704 N N . ILE A 1 92 ? -11.980 -6.550 4.487 1.00 57.31 92 ILE A N 1
ATOM 705 C CA . ILE A 1 92 ? -12.796 -6.075 5.620 1.00 57.31 92 ILE A CA 1
ATOM 706 C C . ILE A 1 92 ? -12.686 -4.549 5.785 1.00 57.31 92 IL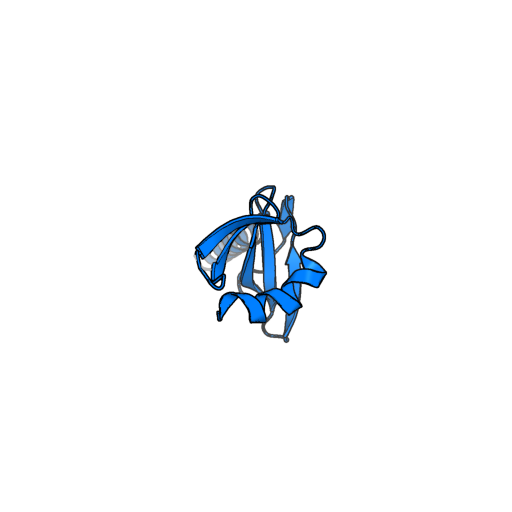E A C 1
ATOM 708 O O . ILE A 1 92 ? -13.617 -3.895 6.243 1.00 57.31 92 ILE A O 1
ATOM 712 N N . ILE A 1 93 ? -11.559 -3.950 5.389 1.00 55.44 93 ILE A N 1
ATOM 713 C CA . ILE A 1 93 ? -11.324 -2.504 5.533 1.00 55.44 93 ILE A CA 1
ATOM 714 C C . ILE A 1 93 ? -12.252 -1.667 4.635 1.00 55.44 93 ILE A C 1
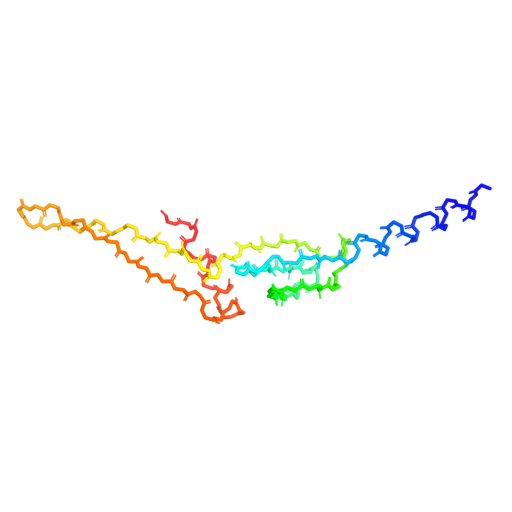ATOM 716 O O . ILE A 1 93 ? -12.552 -0.530 5.000 1.00 55.44 93 ILE A O 1
ATOM 720 N N . ASP A 1 94 ? -12.777 -2.229 3.539 1.00 51.28 94 ASP A N 1
ATOM 721 C CA . ASP A 1 94 ? -13.831 -1.581 2.737 1.00 51.28 94 ASP A CA 1
ATOM 722 C C . ASP A 1 94 ? -15.091 -1.265 3.572 1.00 51.28 94 ASP A C 1
ATOM 724 O O . ASP A 1 94 ? -15.782 -0.293 3.282 1.00 51.28 94 ASP A O 1
ATOM 728 N N . GLU A 1 95 ? -15.375 -2.026 4.636 1.00 50.31 95 GLU A N 1
ATOM 729 C CA . GLU A 1 95 ? -16.564 -1.838 5.481 1.00 50.31 95 GLU A CA 1
ATOM 730 C C . GLU A 1 95 ? -16.365 -0.796 6.590 1.00 50.31 95 GLU A C 1
ATOM 732 O O . GLU A 1 95 ? -17.286 -0.050 6.916 1.00 50.31 95 GLU A O 1
ATOM 737 N N . VAL A 1 96 ? -15.162 -0.709 7.165 1.00 48.94 96 VAL A N 1
ATOM 738 C CA . VAL A 1 96 ? -14.910 0.112 8.368 1.00 48.94 96 VAL A CA 1
ATOM 739 C C . VAL A 1 96 ? -14.585 1.570 8.024 1.00 48.94 96 VAL A C 1
ATOM 741 O O . VAL A 1 96 ? -14.797 2.453 8.844 1.00 48.94 96 VAL A O 1
ATOM 744 N N . GLY A 1 97 ? -14.122 1.858 6.802 1.00 43.25 97 GLY A N 1
ATOM 745 C CA . GLY A 1 97 ? -13.8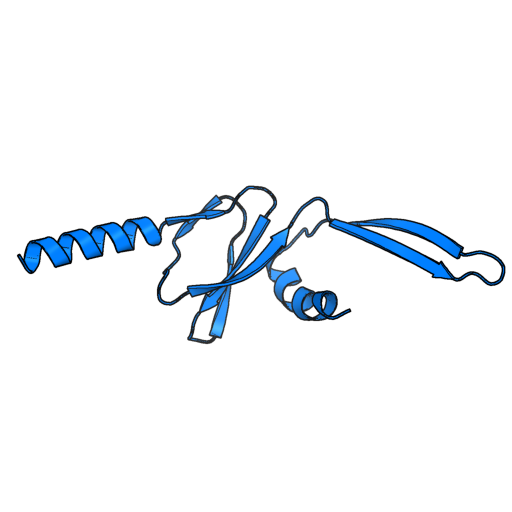74 3.233 6.342 1.00 43.25 97 GLY A CA 1
ATOM 746 C C . GLY A 1 97 ? -15.132 4.045 5.996 1.00 43.25 97 GLY A C 1
ATOM 747 O O . GLY A 1 97 ? -15.000 5.196 5.582 1.00 43.25 97 GLY A O 1
ATOM 748 N N . MET A 1 98 ? -16.327 3.450 6.109 1.00 36.41 98 MET A N 1
ATOM 749 C CA . MET A 1 98 ? -17.624 4.073 5.801 1.00 36.41 98 MET A CA 1
ATOM 750 C C . MET A 1 98 ? -18.478 4.414 7.038 1.00 36.41 98 MET A C 1
ATOM 752 O O . MET A 1 98 ? -19.602 4.890 6.866 1.00 36.41 98 MET A O 1
ATOM 756 N N . LEU A 1 99 ? -17.969 4.193 8.253 1.00 38.19 99 LEU A N 1
ATOM 757 C CA . LEU A 1 99 ? -18.601 4.603 9.515 1.00 38.19 99 LEU A CA 1
ATOM 758 C C . LEU A 1 99 ? -17.834 5.772 10.140 1.00 38.19 99 LEU A C 1
ATOM 760 O O . LEU A 1 99 ? -18.510 6.639 10.735 1.00 38.19 99 LEU A O 1
#

pLDDT: mean 77.01, std 11.81, range [36.41, 94.25]

Secondary structure (DSSP, 8-state):
-HHHHHHHHHHHHHHHHEEEEPTTEEEEEEETTS-EEEE-SEEEE--TTTEEEEEEEESS-EEEEEEEE-SSSEEEEEEEE--S-HHHHHHHHHHHTT-